Protein AF-A0A378N019-F1 (afdb_monomer_lite)

pLDDT: mean 83.49, std 9.04, range [42.5, 95.38]

InterPro domains:
  IPR010982 Lambda repressor-like, DNA-binding domain superfamily [G3DSA:1.10.260.40] (37-75)

Secondary structure (DSSP, 8-state):
-------------TTS-HHHHTT--HHHHHHHHHHHHHHHHHHHHHHHHHHHHHHHTT--HHHHHHHHT--HHHHHHHHTT-

Sequence (82 aa):
MNNIDTKIRHTTEAQGNVFEDLGFPIDEAQKLKSASQQLIETKLMLMNEMSNWIDKNNLKQSEAASILGVSRLEFLIWSMAS

Structure (mmCIF, N/CA/C/O backbone):
data_AF-A0A378N019-F1
#
_entry.id   AF-A0A378N019-F1
#
loop_
_atom_site.group_PDB
_atom_site.id
_atom_site.type_symbol
_atom_site.label_atom_id
_atom_site.label_alt_id
_atom_site.label_comp_id
_atom_site.label_asym_id
_atom_site.label_entity_id
_atom_site.label_seq_id
_atom_site.pdbx_PDB_ins_code
_atom_site.Cartn_x
_atom_site.Cartn_y
_atom_site.Cartn_z
_atom_site.occupancy
_atom_site.B_iso_or_equiv
_atom_site.auth_seq_id
_atom_site.auth_comp_id
_atom_site.auth_asym_id
_atom_site.auth_atom_id
_atom_site.pdbx_PDB_model_num
ATOM 1 N N . MET A 1 1 ? -15.520 -22.490 -26.242 1.00 42.50 1 MET A N 1
ATOM 2 C CA . MET A 1 1 ? -14.778 -22.514 -24.963 1.00 42.50 1 MET A CA 1
ATOM 3 C C . MET A 1 1 ? -13.565 -21.610 -25.140 1.00 42.50 1 MET A C 1
ATOM 5 O O . MET A 1 1 ? -12.696 -21.963 -25.927 1.00 42.50 1 MET A O 1
ATOM 9 N N . ASN A 1 2 ? -13.539 -20.424 -24.528 1.00 62.16 2 ASN A N 1
ATOM 10 C CA . ASN A 1 2 ? -12.399 -19.508 -24.657 1.00 62.16 2 ASN A CA 1
ATOM 11 C C . ASN A 1 2 ? -11.290 -19.979 -23.709 1.00 62.16 2 ASN A C 1
ATOM 13 O O . ASN A 1 2 ? -11.504 -20.053 -22.503 1.00 62.16 2 ASN A O 1
ATOM 17 N N . ASN A 1 3 ? -10.144 -20.363 -24.269 1.00 72.12 3 ASN A N 1
ATOM 18 C CA . ASN A 1 3 ? -8.979 -20.820 -23.519 1.00 72.12 3 ASN A CA 1
ATOM 19 C C . ASN A 1 3 ? -8.303 -19.596 -22.882 1.00 72.12 3 ASN A C 1
ATOM 21 O O . ASN A 1 3 ? -7.699 -18.790 -23.587 1.00 72.12 3 ASN A O 1
ATOM 25 N N . ILE A 1 4 ? -8.492 -19.411 -21.575 1.00 72.50 4 ILE A N 1
ATOM 26 C CA . ILE A 1 4 ? -7.846 -18.335 -20.817 1.00 72.50 4 ILE A CA 1
ATOM 27 C C . ILE A 1 4 ? -6.391 -18.763 -20.586 1.00 72.50 4 ILE A C 1
ATOM 29 O O . ILE A 1 4 ? -6.145 -19.741 -19.881 1.00 72.50 4 ILE A O 1
ATOM 33 N N . ASP A 1 5 ? -5.436 -18.055 -21.196 1.00 74.38 5 ASP A N 1
ATOM 34 C CA . ASP A 1 5 ? -3.999 -18.294 -21.000 1.00 74.38 5 ASP A CA 1
ATOM 35 C C . ASP A 1 5 ? -3.619 -17.891 -19.567 1.00 74.38 5 ASP A C 1
ATOM 37 O O . ASP A 1 5 ? -3.505 -16.713 -19.243 1.00 74.38 5 ASP A O 1
ATOM 41 N N . THR A 1 6 ? -3.461 -18.880 -18.689 1.00 79.94 6 THR A N 1
ATOM 42 C CA . THR A 1 6 ? -3.051 -18.704 -17.283 1.00 79.94 6 THR A CA 1
ATOM 43 C C . THR A 1 6 ? -1.546 -18.881 -17.081 1.00 79.94 6 THR A C 1
ATOM 45 O O . THR A 1 6 ? -1.068 -18.995 -15.953 1.00 79.94 6 THR A O 1
ATOM 48 N N . LYS A 1 7 ? -0.771 -18.939 -18.170 1.00 82.12 7 LYS A N 1
ATOM 49 C CA . LYS A 1 7 ? 0.670 -19.182 -18.108 1.00 82.12 7 LYS A CA 1
ATOM 50 C C . LYS A 1 7 ? 1.412 -17.920 -17.679 1.00 82.12 7 LYS A C 1
ATOM 52 O O . LYS A 1 7 ? 1.378 -16.901 -18.363 1.00 82.12 7 LYS A O 1
ATOM 57 N N . ILE A 1 8 ? 2.146 -18.026 -16.576 1.00 77.88 8 ILE A N 1
ATOM 58 C CA . ILE A 1 8 ? 3.084 -16.996 -16.126 1.00 77.88 8 ILE A CA 1
ATOM 59 C C . ILE A 1 8 ? 4.287 -17.025 -17.073 1.00 77.88 8 ILE A C 1
ATOM 61 O O . ILE A 1 8 ? 4.974 -18.040 -17.171 1.00 77.88 8 ILE A O 1
ATOM 65 N N . ARG A 1 9 ? 4.511 -15.934 -17.813 1.00 76.00 9 ARG A N 1
ATOM 66 C CA . ARG A 1 9 ? 5.625 -15.820 -18.774 1.00 76.00 9 ARG A CA 1
ATOM 67 C C . ARG A 1 9 ? 6.849 -15.124 -18.189 1.00 76.00 9 ARG A C 1
ATOM 69 O O . ARG A 1 9 ? 7.956 -15.381 -18.642 1.00 76.00 9 ARG A O 1
ATOM 76 N 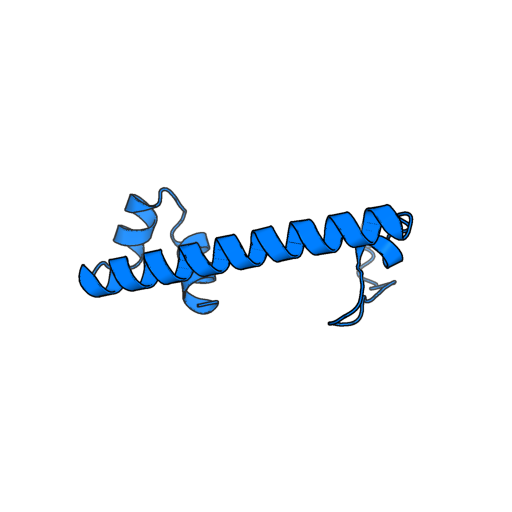N . HIS A 1 10 ? 6.638 -14.283 -17.181 1.00 71.69 10 HIS A N 1
ATOM 77 C CA . HIS A 1 10 ? 7.679 -13.516 -16.513 1.00 71.69 10 HIS A CA 1
ATOM 78 C C . HIS A 1 10 ? 7.356 -13.430 -15.023 1.00 71.69 10 HIS A C 1
ATOM 80 O O . HIS A 1 10 ? 6.217 -13.146 -14.650 1.00 71.69 10 HIS A O 1
ATOM 86 N N . THR A 1 11 ? 8.363 -13.686 -14.196 1.00 81.69 11 THR A N 1
ATOM 87 C CA . THR A 1 11 ? 8.301 -13.520 -12.745 1.00 81.69 11 THR A CA 1
ATOM 88 C C . THR A 1 11 ? 9.434 -12.589 -12.362 1.00 81.69 11 THR A C 1
ATOM 90 O O . THR A 1 11 ? 10.597 -12.951 -12.519 1.00 81.69 11 THR A O 1
ATOM 93 N N . THR A 1 12 ? 9.096 -11.403 -11.870 1.00 85.06 12 THR A N 1
ATOM 94 C CA . THR A 1 12 ? 10.074 -10.486 -11.285 1.00 85.06 12 THR A CA 1
ATOM 95 C C . THR A 1 12 ? 10.547 -11.055 -9.953 1.00 85.06 12 THR A C 1
ATOM 97 O O . THR A 1 12 ? 9.736 -11.484 -9.129 1.00 85.06 12 THR A O 1
ATOM 100 N N . GLU A 1 13 ? 11.858 -11.064 -9.723 1.00 86.62 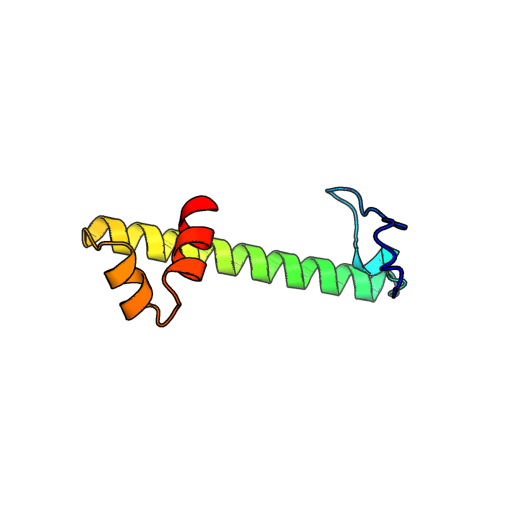13 GLU A N 1
ATOM 101 C CA . GLU A 1 13 ? 12.404 -11.458 -8.425 1.00 86.62 13 GLU A CA 1
ATOM 102 C C . GLU A 1 13 ? 11.953 -10.502 -7.311 1.00 86.62 13 GLU A C 1
ATOM 104 O O . GLU A 1 13 ? 11.662 -9.334 -7.557 1.00 86.62 13 GLU A O 1
ATOM 109 N N . ALA A 1 14 ? 11.953 -10.961 -6.057 1.00 79.81 14 ALA A N 1
ATOM 110 C CA . ALA A 1 14 ? 11.464 -10.169 -4.923 1.00 79.81 14 ALA A CA 1
ATOM 111 C C . ALA A 1 14 ? 12.164 -8.803 -4.765 1.00 79.81 14 ALA A C 1
ATOM 113 O O . ALA A 1 14 ? 11.546 -7.842 -4.316 1.00 79.81 14 ALA A O 1
ATOM 114 N N . GLN A 1 1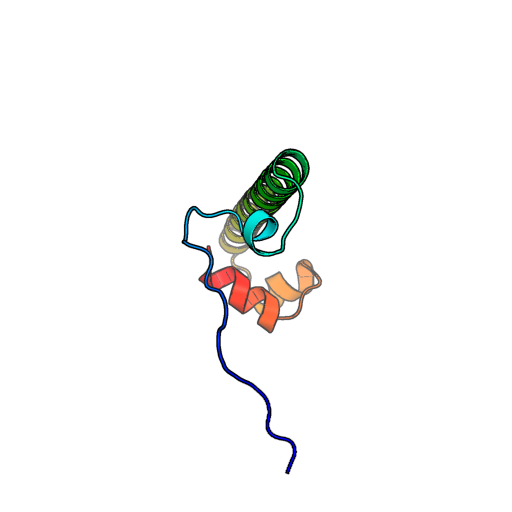5 ? 13.443 -8.706 -5.146 1.00 81.56 15 GLN A N 1
ATOM 115 C CA . GLN A 1 15 ? 14.200 -7.446 -5.146 1.00 81.56 15 GLN A CA 1
ATOM 116 C C . GLN A 1 15 ? 14.361 -6.830 -6.543 1.00 81.56 15 GLN A C 1
ATOM 118 O O . GLN A 1 15 ? 14.977 -5.768 -6.685 1.00 81.56 15 GLN A O 1
ATOM 123 N N . GLY A 1 16 ? 13.787 -7.468 -7.564 1.00 86.12 16 GLY A N 1
ATOM 124 C CA . GLY A 1 16 ? 13.825 -7.035 -8.953 1.00 86.12 16 GLY A CA 1
ATOM 125 C C . GLY A 1 16 ? 13.033 -5.755 -9.198 1.00 86.12 16 GLY A C 1
ATOM 126 O O . GLY A 1 16 ? 12.456 -5.146 -8.291 1.00 86.12 16 GLY A O 1
ATOM 127 N N . ASN A 1 17 ? 13.052 -5.294 -10.441 1.00 89.75 17 ASN A N 1
ATOM 128 C CA . ASN A 1 17 ? 12.287 -4.135 -10.864 1.00 89.75 17 ASN A CA 1
ATOM 129 C C . ASN A 1 17 ? 11.286 -4.554 -11.938 1.00 89.75 17 ASN A C 1
ATOM 131 O O . ASN A 1 17 ? 11.645 -4.710 -13.099 1.00 89.75 17 ASN A O 1
ATOM 135 N N . VAL A 1 18 ? 10.017 -4.689 -11.549 1.00 91.62 18 VAL A N 1
ATOM 136 C CA . VAL A 1 18 ? 8.952 -5.091 -12.479 1.00 91.62 18 VAL A CA 1
ATOM 137 C C . VAL A 1 18 ? 8.823 -4.114 -13.648 1.00 91.62 18 VAL A C 1
ATOM 139 O O . VAL A 1 18 ? 8.454 -4.513 -14.743 1.00 91.62 18 VAL A O 1
ATOM 142 N N . PHE A 1 19 ? 9.174 -2.839 -13.457 1.00 92.19 19 PHE A N 1
ATOM 143 C CA . PHE A 1 19 ? 9.145 -1.853 -14.534 1.00 92.19 19 PHE A CA 1
ATOM 144 C C . PHE A 1 19 ? 10.246 -2.117 -15.577 1.00 92.19 19 PHE A C 1
ATOM 146 O O . PHE A 1 19 ? 10.009 -1.924 -16.765 1.00 92.19 19 PHE A O 1
ATOM 153 N N . GLU A 1 20 ? 11.411 -2.632 -15.175 1.00 90.81 20 GLU A N 1
ATOM 154 C CA . GLU A 1 20 ? 12.449 -3.056 -16.130 1.00 90.81 20 GLU A CA 1
ATOM 155 C C . GLU A 1 20 ? 11.985 -4.287 -16.918 1.00 90.81 20 GLU A C 1
ATOM 157 O O . GLU A 1 20 ? 12.097 -4.309 -18.143 1.00 90.81 20 GLU A O 1
ATOM 162 N N . ASP A 1 21 ? 11.362 -5.259 -16.242 1.00 87.69 21 ASP A N 1
ATOM 163 C CA . ASP A 1 21 ? 10.820 -6.471 -16.876 1.00 87.69 21 ASP A CA 1
ATOM 164 C C . ASP A 1 21 ? 9.677 -6.170 -17.863 1.00 87.69 21 ASP A C 1
ATOM 166 O O . ASP A 1 21 ? 9.454 -6.914 -18.819 1.00 87.69 21 ASP A O 1
ATOM 170 N N . LEU A 1 22 ? 8.957 -5.066 -17.648 1.00 88.81 22 LEU A N 1
ATOM 171 C CA . LEU A 1 22 ? 7.910 -4.563 -18.542 1.00 88.81 22 LEU A CA 1
ATOM 172 C C . LEU A 1 22 ? 8.459 -3.741 -19.723 1.00 88.81 22 LEU A C 1
ATOM 174 O O . LEU A 1 22 ? 7.685 -3.354 -20.599 1.00 88.81 22 LEU A O 1
ATOM 178 N N . GLY A 1 23 ? 9.772 -3.491 -19.770 1.00 90.44 23 GLY A N 1
ATOM 179 C CA . GLY A 1 23 ? 10.449 -2.808 -20.873 1.00 90.44 23 GLY A CA 1
ATOM 180 C C . GLY A 1 23 ? 10.574 -1.290 -20.727 1.00 90.44 23 GLY A C 1
ATOM 181 O O . GLY A 1 23 ? 10.858 -0.615 -21.718 1.00 90.44 23 GLY A O 1
ATOM 182 N N . PHE A 1 24 ? 10.373 -0.733 -19.528 1.00 92.75 24 PHE A N 1
ATOM 183 C CA . PHE A 1 24 ? 10.651 0.685 -19.291 1.00 92.75 24 PHE A CA 1
ATOM 184 C C . PHE A 1 24 ? 12.165 0.960 -19.341 1.00 92.75 24 PHE A C 1
ATOM 186 O O . PHE A 1 24 ? 12.961 0.112 -18.927 1.00 92.75 24 PHE A O 1
ATOM 193 N N . PRO A 1 25 ? 12.593 2.153 -19.799 1.00 95.38 25 PRO A N 1
ATOM 194 C CA . PR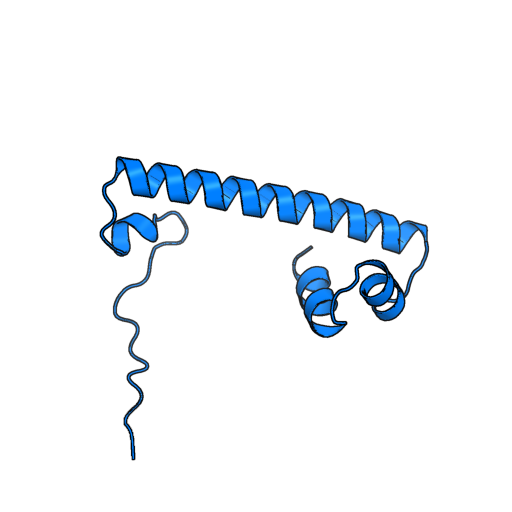O A 1 25 ? 13.987 2.572 -19.689 1.00 95.38 25 PRO A CA 1
ATOM 195 C C . PRO A 1 25 ? 14.455 2.527 -18.232 1.00 95.38 25 PRO A C 1
ATOM 197 O O . PRO A 1 25 ? 13.700 2.905 -17.339 1.00 95.38 25 PRO A O 1
ATOM 200 N N . ILE A 1 26 ? 15.709 2.134 -17.991 1.00 92.12 26 ILE A N 1
ATOM 201 C CA . ILE A 1 26 ? 16.269 1.942 -16.638 1.00 92.12 26 ILE A CA 1
ATOM 202 C C . ILE A 1 26 ? 16.020 3.166 -15.739 1.00 92.12 26 ILE A C 1
ATOM 204 O O . ILE A 1 26 ? 15.528 3.020 -14.621 1.00 92.12 26 ILE A O 1
ATOM 208 N N . ASP A 1 27 ? 16.272 4.377 -16.243 1.00 94.56 27 ASP A N 1
ATOM 209 C CA . ASP A 1 27 ? 16.084 5.617 -15.478 1.00 94.56 27 ASP A CA 1
ATOM 210 C C . ASP A 1 27 ? 14.619 5.861 -15.078 1.00 94.56 27 ASP A C 1
ATOM 212 O O . ASP A 1 27 ? 14.331 6.402 -14.009 1.00 94.56 27 ASP A O 1
ATOM 216 N N . GLU A 1 28 ? 13.675 5.489 -15.942 1.00 94.19 28 GLU A N 1
ATOM 217 C CA . GLU A 1 28 ? 12.241 5.619 -15.679 1.00 94.19 28 GLU A CA 1
ATOM 218 C C . GLU A 1 28 ? 11.763 4.515 -14.736 1.00 94.19 28 GLU A C 1
ATOM 220 O O . GLU A 1 28 ? 11.082 4.789 -13.748 1.00 94.19 28 GLU A O 1
ATOM 225 N N . ALA A 1 29 ? 12.195 3.281 -14.978 1.00 94.31 29 ALA A N 1
ATOM 226 C CA . ALA A 1 29 ? 11.878 2.132 -14.154 1.00 94.31 29 ALA A CA 1
ATOM 227 C C . ALA A 1 29 ? 12.360 2.313 -12.706 1.00 94.31 29 ALA A C 1
ATOM 229 O O . ALA A 1 29 ? 11.649 1.954 -11.765 1.00 94.31 29 ALA A O 1
ATOM 230 N N . GLN A 1 30 ? 13.543 2.897 -12.497 1.00 94.38 30 GLN A N 1
ATOM 231 C CA . GLN A 1 30 ? 14.050 3.222 -11.161 1.00 94.38 30 GLN A CA 1
ATOM 232 C C . GLN A 1 30 ? 13.200 4.288 -10.463 1.00 94.38 30 GLN A C 1
ATOM 234 O O . GLN A 1 30 ? 12.865 4.135 -9.285 1.00 94.38 30 GLN A O 1
ATOM 239 N N . LYS A 1 31 ? 12.802 5.346 -11.183 1.00 95.06 31 LYS A N 1
ATOM 240 C CA . LYS A 1 31 ? 11.907 6.385 -10.646 1.00 95.06 31 LYS A CA 1
ATOM 241 C C . LYS A 1 31 ? 10.555 5.803 -10.245 1.00 95.06 31 LYS A C 1
ATOM 243 O O . LYS A 1 31 ? 10.077 6.091 -9.151 1.00 95.06 31 LYS A O 1
ATOM 248 N N . LEU A 1 32 ? 9.970 4.956 -11.090 1.00 93.44 32 LEU A N 1
ATOM 249 C CA . LEU A 1 32 ? 8.696 4.290 -10.818 1.00 93.44 32 LEU A CA 1
ATOM 250 C C . LEU A 1 32 ? 8.793 3.347 -9.616 1.00 93.44 32 LEU A C 1
ATOM 252 O O . LEU A 1 32 ? 7.934 3.397 -8.735 1.00 93.44 32 LEU A O 1
ATOM 256 N N . LYS A 1 33 ? 9.865 2.549 -9.519 1.00 92.50 33 LYS A N 1
ATOM 257 C CA . LYS A 1 33 ? 10.120 1.690 -8.354 1.00 92.50 33 LYS A CA 1
ATOM 258 C C . LYS A 1 33 ? 10.222 2.510 -7.069 1.00 92.50 33 LYS A C 1
ATOM 260 O O . LYS A 1 33 ? 9.567 2.176 -6.086 1.00 92.50 33 LYS A O 1
ATOM 265 N N . SER A 1 34 ? 10.992 3.597 -7.082 1.00 93.62 34 SER A N 1
ATOM 266 C CA . SER A 1 34 ? 11.158 4.467 -5.913 1.00 93.62 34 SER A CA 1
ATOM 267 C C . SER A 1 34 ? 9.847 5.146 -5.502 1.00 93.62 34 SER A C 1
ATOM 269 O O . SER A 1 34 ? 9.477 5.085 -4.332 1.00 93.62 34 SER A O 1
ATOM 271 N N . ALA A 1 35 ? 9.099 5.711 -6.454 1.00 93.94 35 ALA A N 1
ATOM 272 C CA . ALA A 1 35 ? 7.803 6.332 -6.183 1.00 93.94 35 ALA A CA 1
ATOM 273 C C . ALA A 1 35 ? 6.782 5.322 -5.633 1.00 93.94 35 ALA A C 1
ATOM 275 O O . ALA A 1 35 ? 6.067 5.613 -4.673 1.00 93.94 35 ALA A O 1
ATOM 276 N N . SER A 1 36 ? 6.739 4.113 -6.201 1.00 91.62 36 SER A N 1
ATOM 277 C CA . SER A 1 36 ? 5.891 3.029 -5.700 1.00 91.62 36 SER A CA 1
ATOM 278 C C . SER A 1 36 ? 6.277 2.625 -4.278 1.00 91.62 36 SER A C 1
ATOM 280 O O . SER A 1 36 ? 5.399 2.453 -3.437 1.00 91.62 36 SER A O 1
ATOM 282 N N . GLN A 1 37 ? 7.575 2.493 -3.993 1.00 91.00 37 GLN A N 1
ATOM 283 C CA . GLN A 1 37 ? 8.067 2.146 -2.661 1.00 91.00 37 GLN A CA 1
ATOM 284 C C . GLN A 1 37 ? 7.667 3.208 -1.626 1.00 91.00 37 GLN A C 1
ATOM 286 O O . GLN A 1 37 ? 7.110 2.869 -0.585 1.00 91.00 37 GLN A O 1
ATOM 291 N N . GLN A 1 38 ? 7.843 4.491 -1.950 1.00 93.25 38 GLN A N 1
ATOM 292 C CA . GLN A 1 38 ? 7.422 5.601 -1.087 1.00 93.25 38 GLN A CA 1
ATOM 293 C C . GLN A 1 38 ? 5.912 5.602 -0.825 1.00 93.25 38 GLN A C 1
ATOM 295 O O . GLN A 1 38 ? 5.472 5.844 0.302 1.00 93.25 38 GLN A O 1
ATOM 300 N N . LEU A 1 39 ? 5.100 5.318 -1.848 1.00 90.81 39 LEU A N 1
ATOM 301 C CA . LEU A 1 39 ? 3.650 5.210 -1.698 1.00 90.81 39 LEU A CA 1
ATOM 302 C C . LEU A 1 39 ? 3.266 4.049 -0.770 1.00 90.81 39 LEU A C 1
ATOM 304 O O . LEU A 1 39 ? 2.392 4.216 0.082 1.00 90.81 39 LEU A O 1
ATOM 308 N N . ILE A 1 40 ? 3.922 2.893 -0.911 1.00 88.50 40 ILE A N 1
ATOM 309 C CA . ILE A 1 40 ? 3.703 1.725 -0.048 1.00 88.50 40 ILE A CA 1
ATOM 310 C C . ILE A 1 40 ? 4.076 2.060 1.398 1.00 88.50 40 ILE A C 1
ATOM 312 O O . ILE A 1 40 ? 3.263 1.847 2.292 1.00 88.50 40 ILE A O 1
ATOM 316 N N . GLU A 1 41 ? 5.253 2.640 1.630 1.00 90.06 41 GLU A N 1
ATOM 317 C CA . GLU A 1 41 ? 5.716 3.038 2.966 1.00 90.06 41 GLU A CA 1
ATOM 318 C C . GLU A 1 41 ? 4.774 4.045 3.626 1.00 90.06 41 GLU A C 1
ATOM 320 O O . GLU A 1 41 ? 4.390 3.878 4.783 1.00 90.06 41 GLU A O 1
ATOM 325 N N . THR A 1 42 ? 4.335 5.055 2.872 1.00 88.38 42 THR A N 1
ATOM 326 C CA . THR A 1 42 ? 3.371 6.051 3.357 1.00 88.38 42 THR A CA 1
ATOM 327 C C . THR A 1 42 ? 2.051 5.385 3.730 1.00 88.38 42 THR A C 1
ATOM 329 O O . THR A 1 42 ? 1.487 5.659 4.789 1.00 88.38 42 THR A O 1
ATOM 332 N N . LYS A 1 43 ? 1.560 4.473 2.884 1.00 85.19 43 LYS A N 1
ATOM 333 C CA . LYS A 1 43 ? 0.323 3.743 3.150 1.00 85.19 43 LYS A CA 1
ATOM 334 C C . LYS A 1 43 ? 0.450 2.877 4.405 1.00 85.19 43 LYS A C 1
ATOM 336 O O . LYS A 1 43 ? -0.446 2.922 5.238 1.00 85.19 43 LYS A O 1
ATOM 341 N N . LEU A 1 44 ? 1.560 2.159 4.576 1.00 85.81 44 LEU A N 1
ATOM 342 C CA . LEU A 1 44 ? 1.822 1.341 5.764 1.00 85.81 44 LEU A CA 1
ATOM 343 C C . LEU A 1 44 ? 1.902 2.185 7.041 1.00 85.81 44 LEU A C 1
ATOM 345 O O . LEU A 1 44 ? 1.301 1.819 8.048 1.00 85.81 44 LEU A O 1
ATOM 349 N N . MET A 1 45 ? 2.575 3.340 6.999 1.00 87.31 45 MET A N 1
ATOM 350 C CA . MET A 1 45 ? 2.625 4.269 8.134 1.00 87.31 45 MET A CA 1
ATOM 351 C C . MET A 1 45 ? 1.219 4.723 8.543 1.00 87.31 45 MET A C 1
ATOM 353 O O . MET A 1 45 ? 0.864 4.654 9.718 1.00 87.31 45 MET A O 1
ATOM 357 N N . LEU A 1 46 ? 0.404 5.151 7.574 1.00 86.12 46 LEU A N 1
ATOM 358 C CA . LEU A 1 46 ? -0.973 5.569 7.836 1.00 86.12 46 LEU A CA 1
ATOM 359 C C . LEU A 1 46 ? -1.811 4.416 8.396 1.00 86.12 46 LEU A C 1
ATOM 361 O O . LEU A 1 46 ? -2.589 4.624 9.321 1.00 86.12 46 LEU A O 1
ATOM 365 N N . MET A 1 47 ? -1.638 3.201 7.872 1.00 82.19 47 MET A N 1
ATOM 366 C CA . MET A 1 47 ? -2.322 2.009 8.379 1.00 82.19 47 MET A CA 1
ATOM 367 C C . MET A 1 47 ? -1.963 1.736 9.839 1.00 82.19 47 MET A C 1
ATOM 369 O O . MET A 1 47 ? -2.865 1.513 10.638 1.00 82.19 47 MET A O 1
ATOM 373 N N . ASN A 1 48 ? -0.686 1.839 10.208 1.00 84.94 48 ASN A N 1
ATOM 374 C CA . ASN A 1 48 ? -0.244 1.655 11.587 1.00 84.94 48 ASN A CA 1
ATOM 375 C C . ASN A 1 48 ? -0.837 2.712 12.536 1.00 84.94 48 ASN A C 1
ATOM 377 O O . ASN A 1 48 ? -1.343 2.379 13.607 1.00 84.94 48 ASN A O 1
ATOM 381 N N . GLU A 1 49 ? -0.840 3.986 12.134 1.00 86.75 49 GLU A N 1
ATOM 382 C CA . GLU A 1 49 ? -1.465 5.058 12.922 1.00 86.75 49 GLU A CA 1
ATOM 383 C C . GLU A 1 49 ? -2.976 4.849 13.089 1.00 86.75 49 GLU A C 1
ATOM 385 O O . GLU A 1 49 ? -3.518 5.038 14.181 1.00 86.75 49 GLU A O 1
ATOM 390 N N . MET A 1 50 ? -3.660 4.399 12.033 1.00 83.38 50 MET A N 1
ATOM 391 C CA . MET A 1 50 ? -5.082 4.061 12.102 1.00 83.38 50 MET A CA 1
ATOM 392 C C . MET A 1 50 ? -5.343 2.864 13.021 1.00 83.38 50 MET A C 1
ATOM 394 O O . MET A 1 50 ? -6.260 2.944 13.836 1.00 83.38 50 MET A O 1
ATOM 398 N N . SER A 1 51 ? -4.543 1.795 12.949 1.00 81.62 51 SER A N 1
ATOM 399 C CA . SER A 1 51 ? -4.646 0.638 13.853 1.00 81.62 51 SER A CA 1
ATOM 400 C C . SER A 1 51 ? -4.482 1.063 15.314 1.00 81.62 51 SER A C 1
ATOM 402 O O . SER A 1 51 ? -5.349 0.790 16.142 1.00 81.62 51 SER A O 1
ATOM 404 N N . ASN A 1 52 ? -3.450 1.858 15.611 1.00 85.06 52 ASN A N 1
ATOM 405 C CA . ASN A 1 52 ? -3.222 2.402 16.950 1.00 85.06 52 ASN A CA 1
ATOM 406 C C . ASN A 1 52 ? -4.404 3.244 17.451 1.00 85.06 52 ASN A C 1
ATOM 408 O O . ASN A 1 52 ? -4.756 3.206 18.632 1.00 85.06 52 ASN A O 1
ATOM 412 N N . TRP A 1 53 ? -5.010 4.046 16.574 1.00 86.19 53 TRP A N 1
ATOM 413 C CA . TRP A 1 53 ? -6.185 4.840 16.917 1.00 86.19 53 TRP A CA 1
ATOM 414 C C . TRP A 1 53 ? -7.418 3.960 17.176 1.00 86.1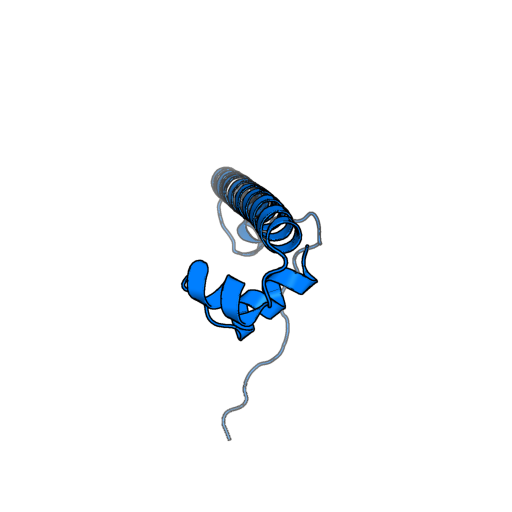9 53 TRP A C 1
ATOM 416 O O . TRP A 1 53 ? -8.144 4.209 18.138 1.00 86.19 53 TRP A O 1
ATOM 426 N N . ILE A 1 54 ? -7.635 2.910 16.385 1.00 83.94 54 ILE A N 1
ATOM 427 C CA . ILE A 1 54 ? -8.735 1.947 16.564 1.00 83.94 54 ILE A CA 1
ATOM 428 C C . ILE A 1 54 ? -8.620 1.234 17.908 1.00 83.94 54 ILE A C 1
ATOM 430 O O . ILE A 1 54 ? -9.605 1.191 18.648 1.00 83.94 54 ILE A O 1
ATOM 434 N N . ASP A 1 55 ? -7.421 0.760 18.250 1.00 84.31 55 ASP A N 1
ATOM 435 C CA . ASP A 1 55 ? -7.152 0.065 19.510 1.00 84.31 55 ASP A CA 1
ATOM 436 C C . ASP A 1 55 ? -7.380 0.983 20.714 1.00 84.31 55 ASP A C 1
ATOM 438 O O . ASP A 1 55 ? -8.063 0.612 21.670 1.00 84.31 55 ASP A O 1
ATOM 442 N N . LYS A 1 56 ? -6.894 2.232 20.647 1.00 87.38 56 LYS A N 1
ATOM 443 C CA . LYS A 1 56 ? -7.121 3.240 21.700 1.00 87.38 56 LYS A CA 1
ATOM 444 C C . LYS A 1 56 ? -8.601 3.551 21.920 1.00 87.38 56 LYS A C 1
ATOM 446 O O . LYS A 1 56 ? -8.988 3.871 23.041 1.00 87.38 56 LYS A O 1
ATOM 451 N N . ASN A 1 57 ? -9.414 3.485 20.868 1.00 86.12 57 ASN A N 1
ATOM 452 C CA . ASN A 1 57 ? -10.848 3.770 20.929 1.00 86.12 57 ASN A CA 1
ATOM 453 C C . ASN A 1 57 ? -11.708 2.500 21.073 1.00 86.12 57 ASN A C 1
ATOM 455 O O . ASN A 1 57 ? -12.932 2.607 21.131 1.00 86.12 57 ASN A O 1
ATOM 459 N N . ASN A 1 58 ? -11.085 1.317 21.158 1.00 84.88 58 ASN A N 1
ATOM 460 C CA . ASN A 1 58 ? -11.735 0.008 21.261 1.00 84.88 58 ASN A CA 1
ATOM 461 C C . ASN A 1 58 ? -12.824 -0.218 20.189 1.00 84.88 58 ASN A C 1
ATOM 463 O O . ASN A 1 58 ? -13.894 -0.769 20.464 1.00 84.88 58 ASN A O 1
ATOM 467 N N . LEU A 1 59 ? -12.565 0.269 18.971 1.00 85.75 59 LEU A N 1
ATOM 468 C CA . LEU A 1 59 ? -13.526 0.240 17.870 1.00 85.75 59 LEU A CA 1
ATOM 469 C C . LEU A 1 59 ? -13.564 -1.145 17.226 1.00 85.75 59 LEU A C 1
ATOM 471 O O . LEU A 1 59 ? -12.533 -1.747 16.925 1.00 85.75 59 LEU A O 1
ATOM 475 N N . LYS A 1 60 ? -14.763 -1.644 16.916 1.00 84.25 60 LYS A N 1
ATOM 476 C CA . LYS A 1 60 ? -14.902 -2.847 16.089 1.00 84.25 60 LYS A CA 1
ATOM 477 C C . LYS A 1 60 ? -14.495 -2.525 14.654 1.00 84.25 60 LYS A C 1
ATOM 479 O O . LYS A 1 60 ? -14.731 -1.429 14.153 1.00 84.25 60 LYS A O 1
ATOM 484 N N . GLN A 1 61 ? -14.01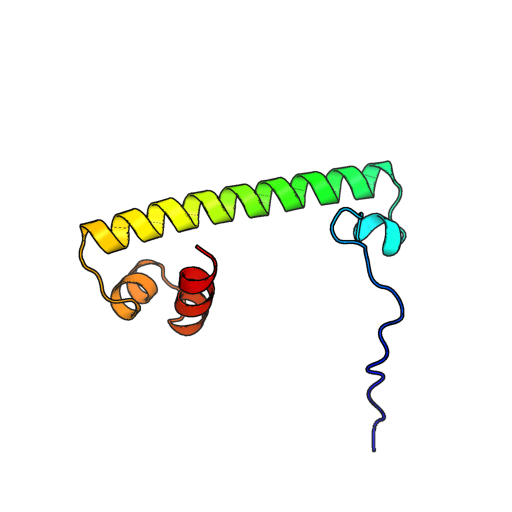9 -3.532 13.924 1.00 74.25 61 GLN A N 1
ATOM 485 C CA . GLN A 1 61 ? -13.606 -3.387 12.520 1.00 74.25 61 GLN A CA 1
ATOM 486 C C . GLN A 1 61 ? -14.680 -2.756 11.606 1.00 74.25 61 GLN A C 1
ATOM 488 O O . GLN A 1 61 ? -14.340 -2.039 10.673 1.00 74.25 61 GLN A O 1
ATOM 493 N N . SER A 1 62 ? -15.981 -2.980 11.857 1.00 82.50 62 SER A N 1
ATOM 494 C CA . SER A 1 62 ? -17.052 -2.278 11.116 1.00 82.50 62 SER A CA 1
ATOM 495 C C . SER A 1 62 ? -17.113 -0.790 11.405 1.00 82.50 62 SER A C 1
ATOM 497 O O . SER A 1 62 ? -17.443 -0.022 10.511 1.00 82.50 62 SER A O 1
ATOM 499 N N . GLU A 1 63 ? -16.883 -0.402 12.656 1.00 83.19 63 GLU A N 1
ATOM 500 C CA . GLU A 1 63 ? -16.957 0.991 13.091 1.00 83.19 63 GLU A CA 1
ATOM 501 C C . GLU A 1 63 ? -15.759 1.746 12.521 1.00 83.19 63 GLU A C 1
ATOM 503 O O . GLU A 1 63 ? -15.932 2.789 11.901 1.00 83.19 63 GLU A O 1
ATOM 508 N N . ALA A 1 64 ? -14.572 1.139 12.593 1.00 82.62 64 ALA A N 1
ATOM 509 C CA . ALA A 1 64 ? -13.378 1.627 11.919 1.00 82.62 64 ALA A CA 1
ATOM 510 C C . ALA A 1 64 ? -13.577 1.778 10.401 1.00 82.62 64 ALA A C 1
ATOM 512 O O . ALA A 1 64 ? -13.346 2.856 9.862 1.00 82.62 64 ALA A O 1
ATOM 513 N N . ALA A 1 65 ? -14.069 0.740 9.714 1.00 83.62 65 ALA A N 1
ATOM 514 C CA . ALA A 1 65 ? -14.329 0.793 8.273 1.00 83.62 65 ALA A CA 1
ATOM 515 C C . ALA A 1 65 ? -15.329 1.904 7.902 1.00 83.62 65 ALA A C 1
ATOM 517 O O . ALA A 1 65 ? -15.112 2.636 6.938 1.00 83.62 65 ALA A O 1
ATOM 518 N N . SER A 1 66 ? -16.385 2.083 8.707 1.00 85.31 66 SER A N 1
ATOM 519 C CA . SER A 1 66 ? -17.367 3.153 8.512 1.00 85.31 66 SER A CA 1
ATOM 520 C C . SER A 1 66 ? -16.769 4.547 8.699 1.00 85.31 66 SER A C 1
ATOM 522 O O . SER A 1 66 ? -17.143 5.457 7.965 1.00 85.31 66 SER A O 1
ATOM 524 N N . ILE A 1 67 ? -15.867 4.733 9.667 1.00 83.69 67 ILE A N 1
ATOM 525 C CA . ILE A 1 67 ? -15.218 6.027 9.931 1.00 83.69 67 ILE A CA 1
ATOM 526 C C . ILE A 1 67 ? -14.188 6.352 8.845 1.00 83.69 67 ILE A C 1
ATOM 528 O O . ILE A 1 67 ? -14.066 7.500 8.428 1.00 83.69 67 ILE A O 1
ATOM 532 N N . LEU A 1 68 ? -13.487 5.333 8.349 1.00 80.19 68 LEU A N 1
ATOM 533 C CA . LEU A 1 68 ? -12.487 5.463 7.291 1.00 80.19 68 LEU A CA 1
ATOM 534 C C . LEU A 1 68 ? -13.094 5.529 5.880 1.00 80.19 68 LEU A C 1
ATOM 536 O O . LEU A 1 68 ? -12.365 5.767 4.922 1.00 80.19 68 LEU A O 1
ATOM 540 N N . GLY A 1 69 ? -14.411 5.338 5.738 1.00 83.94 69 GLY A N 1
ATOM 541 C CA . GLY A 1 69 ? -15.111 5.412 4.452 1.00 83.94 69 GLY A CA 1
ATOM 542 C C . GLY A 1 69 ? -14.766 4.272 3.490 1.00 83.94 69 GLY A C 1
ATOM 543 O O . GLY A 1 69 ? -14.857 4.446 2.278 1.00 83.94 69 GLY A O 1
ATOM 544 N N . VAL A 1 70 ? -14.355 3.118 4.019 1.00 82.25 70 VAL A N 1
ATOM 545 C CA . VAL A 1 70 ? -13.904 1.953 3.240 1.00 82.25 70 VAL A CA 1
ATOM 546 C C . VAL A 1 70 ? -14.819 0.767 3.492 1.00 82.25 70 VAL A C 1
ATOM 548 O O . VAL A 1 70 ? -15.510 0.692 4.513 1.00 82.25 70 VAL A O 1
ATOM 551 N N . SER A 1 71 ? -14.842 -0.198 2.576 1.00 83.81 71 SER A N 1
ATOM 552 C CA . SER A 1 71 ? -15.613 -1.410 2.826 1.00 83.81 71 SER A CA 1
ATOM 553 C C . SER A 1 71 ? -14.990 -2.222 3.966 1.00 83.81 71 SER A C 1
ATOM 555 O O . SER A 1 71 ? -13.776 -2.249 4.175 1.00 83.81 71 SER A O 1
ATOM 557 N N . ARG A 1 72 ? -15.831 -2.965 4.692 1.00 77.88 72 ARG A N 1
ATOM 558 C CA . ARG A 1 72 ? -15.373 -3.892 5.740 1.00 77.88 72 ARG A CA 1
ATOM 559 C C . ARG A 1 72 ? -14.381 -4.931 5.200 1.00 77.88 72 ARG A C 1
ATOM 561 O O . ARG A 1 72 ? -13.523 -5.389 5.945 1.00 77.88 72 ARG A O 1
ATOM 568 N N . LEU A 1 73 ? -14.512 -5.306 3.927 1.00 80.62 73 LEU A N 1
ATOM 569 C CA . LEU A 1 73 ? -13.654 -6.291 3.272 1.00 80.62 73 LEU A CA 1
ATOM 570 C C . LEU A 1 73 ? -12.268 -5.707 2.966 1.00 80.62 73 LEU A C 1
ATOM 572 O O . LEU A 1 73 ? -11.264 -6.345 3.266 1.00 80.62 73 LEU A O 1
ATOM 576 N N . GLU A 1 74 ? -12.210 -4.470 2.464 1.00 76.56 74 GLU A N 1
ATOM 577 C CA . GLU A 1 74 ? -10.951 -3.730 2.303 1.00 76.56 74 GLU A CA 1
ATOM 578 C C . GLU A 1 74 ? -10.260 -3.520 3.652 1.00 76.56 74 GLU A C 1
ATOM 580 O O . GLU A 1 74 ? -9.068 -3.786 3.780 1.00 76.56 74 GLU A O 1
ATOM 585 N N . PHE A 1 75 ? -11.024 -3.144 4.680 1.00 79.06 75 PHE A N 1
ATOM 586 C CA . PHE A 1 75 ? -10.501 -2.963 6.031 1.00 79.06 75 PHE A CA 1
ATOM 587 C C . PHE A 1 75 ? -9.953 -4.269 6.637 1.00 79.06 75 PHE A C 1
ATOM 589 O O . PHE A 1 75 ? -8.904 -4.268 7.276 1.00 79.06 75 PHE A O 1
ATOM 596 N N . LEU A 1 76 ? -10.624 -5.402 6.410 1.00 79.50 76 LEU A N 1
ATOM 597 C CA . LEU A 1 76 ? -10.151 -6.722 6.846 1.00 79.50 76 LEU A CA 1
ATOM 598 C C . LEU A 1 76 ? -8.821 -7.105 6.190 1.00 79.50 76 LEU A C 1
ATOM 600 O O . LEU A 1 76 ? -7.925 -7.588 6.874 1.00 79.50 76 LEU A O 1
ATOM 604 N N . ILE A 1 77 ? -8.672 -6.864 4.885 1.00 78.44 77 ILE A N 1
ATOM 605 C CA . ILE A 1 77 ? -7.413 -7.122 4.169 1.00 78.44 77 ILE A CA 1
ATOM 606 C C . ILE A 1 77 ? -6.284 -6.264 4.752 1.00 78.44 77 ILE A C 1
ATOM 608 O O . ILE A 1 77 ? -5.165 -6.740 4.916 1.00 78.44 77 ILE A O 1
ATOM 612 N N . TRP A 1 78 ? -6.583 -5.016 5.108 1.00 73.00 78 TRP A N 1
ATOM 613 C CA . TRP A 1 78 ? -5.623 -4.094 5.712 1.00 73.00 78 TRP A CA 1
ATOM 614 C C . TRP A 1 78 ? -5.205 -4.502 7.122 1.00 73.00 78 TRP A C 1
ATOM 616 O O . TRP A 1 78 ? -4.019 -4.479 7.430 1.00 73.00 78 TRP A O 1
ATOM 626 N N . SER A 1 79 ? -6.163 -4.936 7.943 1.00 69.75 79 SER A N 1
ATOM 627 C CA . SER A 1 79 ? -5.928 -5.415 9.308 1.00 69.75 79 SER A CA 1
ATOM 628 C C . SER A 1 79 ? -5.037 -6.658 9.379 1.00 69.75 79 SER A C 1
ATOM 630 O O . SER A 1 79 ? -4.455 -6.895 10.429 1.00 69.75 79 SER A O 1
ATOM 632 N N . MET A 1 80 ? -4.956 -7.468 8.321 1.00 73.00 80 MET A N 1
ATOM 633 C CA . MET A 1 80 ? -4.107 -8.669 8.290 1.00 73.00 80 MET A CA 1
ATOM 634 C C . MET A 1 80 ? -2.682 -8.396 7.785 1.00 73.00 80 MET A C 1
ATOM 636 O O . MET A 1 80 ? -1.827 -9.270 7.893 1.00 73.00 80 MET A O 1
ATOM 640 N N . ALA A 1 81 ? -2.450 -7.232 7.173 1.00 62.41 81 ALA A N 1
ATOM 641 C CA . ALA A 1 81 ? -1.160 -6.836 6.606 1.00 62.41 81 ALA A CA 1
ATOM 642 C C . ALA A 1 81 ? -0.339 -5.920 7.537 1.00 62.41 81 ALA A C 1
ATOM 644 O O . ALA A 1 81 ? 0.817 -5.631 7.226 1.00 62.41 81 ALA A O 1
ATOM 645 N N . SER A 1 82 ? -0.949 -5.456 8.632 1.00 55.91 82 SER A N 1
ATOM 646 C CA . SER A 1 82 ? -0.325 -4.715 9.736 1.00 55.91 82 SER A CA 1
ATOM 647 C C . SER A 1 82 ? 0.050 -5.658 10.871 1.00 55.91 82 SER A C 1
ATOM 649 O O . SER A 1 82 ? 0.947 -5.252 11.639 1.00 55.91 82 SER A O 1
#

Radius of gyration: 18.27 Å; chains: 1; bounding box: 34×29×47 Å

Foldseek 3Di:
DDDDPPDDPDDAPPPGQVCVVVPDDPVVSVVVVVVVVVVVVVVLVVLVVLVVVCVVVVHDLVRSCVVVVHDSVVSVVSVVVD

Organism: Mannheimia haemolytica (NCBI:txid75985)